Protein AF-A0A2N9MQI8-F1 (afdb_monomer_lite)

Foldseek 3Di:
DDDDDADPLQAVCQVCVVVVHHQQDFDDDPVRDTDGNGDDCVVVDDHDHHDPPVD

Structure (mmCIF, N/CA/C/O backbone):
data_AF-A0A2N9MQI8-F1
#
_entry.id   AF-A0A2N9MQI8-F1
#
loop_
_atom_site.group_PDB
_atom_site.id
_atom_site.type_symbol
_atom_site.label_atom_id
_atom_site.label_alt_id
_atom_site.label_comp_id
_atom_site.label_asym_id
_atom_site.label_entity_id
_atom_site.label_seq_id
_atom_site.pdbx_PDB_ins_code
_atom_site.Cartn_x
_atom_site.Cartn_y
_atom_site.Cartn_z
_atom_site.occupancy
_atom_site.B_iso_or_equiv
_atom_site.auth_seq_id
_atom_site.auth_comp_id
_atom_site.auth_asym_id
_atom_site.auth_atom_id
_atom_site.pdbx_PDB_model_num
ATOM 1 N N . MET A 1 1 ? -22.005 0.147 19.306 1.00 46.88 1 MET A N 1
ATOM 2 C CA . MET A 1 1 ? -21.599 0.062 17.883 1.00 46.88 1 MET A CA 1
ATOM 3 C C . MET A 1 1 ? -20.280 -0.691 17.818 1.00 46.88 1 MET A C 1
ATOM 5 O O . MET A 1 1 ? -19.423 -0.412 18.645 1.00 46.88 1 MET A O 1
ATOM 9 N N . LYS A 1 2 ? -20.127 -1.668 16.917 1.00 69.44 2 LYS A N 1
ATOM 10 C CA . LYS A 1 2 ? -18.827 -2.313 16.658 1.00 69.44 2 LYS A CA 1
ATOM 11 C C . LYS A 1 2 ? -18.118 -1.506 15.572 1.00 69.44 2 LYS A C 1
ATOM 13 O O . LYS A 1 2 ? -18.730 -1.239 14.540 1.00 69.44 2 LYS A O 1
ATOM 18 N N . SER A 1 3 ? -16.880 -1.090 15.818 1.00 77.81 3 SER A N 1
ATOM 19 C CA . SER A 1 3 ? -16.032 -0.500 14.782 1.00 77.81 3 SER A CA 1
ATOM 20 C C . SER A 1 3 ? -15.699 -1.555 13.726 1.00 77.81 3 SER A C 1
ATOM 22 O O . SER A 1 3 ? -15.645 -2.753 14.024 1.00 77.81 3 SER A O 1
ATOM 24 N N . ARG A 1 4 ? -15.509 -1.120 12.476 1.00 88.62 4 ARG A N 1
ATOM 25 C CA . ARG A 1 4 ? -15.021 -2.011 11.416 1.00 88.62 4 ARG A CA 1
ATOM 26 C C . ARG A 1 4 ? -13.620 -2.534 11.786 1.00 88.62 4 ARG A C 1
ATOM 28 O O . ARG A 1 4 ? -12.863 -1.790 12.413 1.00 88.62 4 ARG A O 1
ATOM 35 N N . PRO A 1 5 ? -13.264 -3.779 11.427 1.00 92.31 5 PRO A N 1
ATOM 36 C CA . PRO A 1 5 ? -11.912 -4.281 11.642 1.00 92.31 5 PRO A CA 1
ATOM 37 C C . PRO A 1 5 ? -10.900 -3.455 10.839 1.00 92.31 5 PRO A C 1
ATOM 39 O O . PRO A 1 5 ? -11.205 -2.977 9.748 1.00 92.31 5 PRO A O 1
ATOM 42 N N . VAL A 1 6 ? -9.699 -3.303 11.393 1.00 93.94 6 VAL A N 1
ATOM 43 C CA . VAL A 1 6 ? -8.553 -2.669 10.732 1.00 93.94 6 VAL A CA 1
ATOM 44 C C . VAL A 1 6 ? -7.531 -3.750 10.428 1.00 93.94 6 VAL A C 1
ATOM 46 O O . VAL A 1 6 ? -7.166 -4.516 11.322 1.00 93.94 6 VAL A O 1
ATOM 49 N N . TYR A 1 7 ? -7.060 -3.799 9.184 1.00 95.50 7 TYR A N 1
ATOM 50 C CA . TYR A 1 7 ? -6.035 -4.744 8.759 1.00 95.50 7 TYR A CA 1
ATOM 51 C C . TYR A 1 7 ? -4.709 -4.037 8.453 1.00 95.50 7 TYR A C 1
ATOM 53 O O . TYR A 1 7 ? -4.711 -2.856 8.094 1.00 95.50 7 TYR A O 1
ATOM 61 N N . PRO A 1 8 ? -3.564 -4.741 8.560 1.00 95.31 8 PRO A N 1
ATOM 62 C CA . PRO A 1 8 ? -2.251 -4.140 8.329 1.00 95.31 8 PRO A CA 1
ATOM 63 C C . PRO A 1 8 ? -2.111 -3.444 6.968 1.00 95.31 8 PRO A C 1
ATOM 65 O O . PRO A 1 8 ? -1.540 -2.358 6.905 1.00 95.31 8 PRO A O 1
ATOM 68 N N . ALA A 1 9 ? -2.671 -4.032 5.903 1.00 95.50 9 ALA A N 1
ATOM 69 C CA . ALA A 1 9 ? -2.639 -3.461 4.555 1.00 95.50 9 ALA A CA 1
ATOM 70 C C . ALA A 1 9 ? -3.394 -2.122 4.469 1.00 95.50 9 ALA A C 1
ATOM 72 O O . ALA A 1 9 ? -2.895 -1.170 3.869 1.00 95.50 9 ALA A O 1
ATOM 73 N N . ASP A 1 10 ? -4.552 -2.021 5.128 1.00 95.12 10 ASP A N 1
ATOM 74 C CA . ASP A 1 10 ? -5.344 -0.790 5.166 1.00 95.12 10 ASP A CA 1
ATOM 75 C C . ASP A 1 10 ? -4.627 0.309 5.956 1.00 95.12 10 ASP A C 1
ATOM 77 O O . ASP A 1 10 ? -4.591 1.462 5.527 1.00 95.12 10 ASP A O 1
ATOM 81 N N . LEU A 1 11 ? -4.025 -0.046 7.096 1.00 95.31 11 LEU A N 1
ATOM 82 C CA . LEU A 1 11 ? -3.298 0.899 7.941 1.00 95.31 11 LEU A CA 1
ATOM 83 C C . LEU A 1 11 ? -2.094 1.492 7.202 1.00 95.31 11 LEU A C 1
ATOM 85 O O . LEU A 1 11 ? -1.984 2.714 7.097 1.00 95.31 11 LEU A O 1
ATOM 89 N N . ILE A 1 12 ? -1.211 0.647 6.660 1.00 96.12 12 ILE A N 1
ATOM 90 C CA . ILE A 1 12 ? -0.005 1.138 5.984 1.00 96.12 12 ILE A CA 1
ATOM 91 C C . ILE A 1 12 ? -0.343 1.876 4.686 1.00 96.12 12 ILE A C 1
ATOM 93 O O . ILE A 1 12 ? 0.253 2.914 4.411 1.00 96.12 12 ILE A O 1
ATOM 97 N N . GLY A 1 13 ? -1.349 1.415 3.933 1.00 96.19 13 GLY A N 1
ATOM 98 C CA . GLY A 1 13 ? -1.804 2.097 2.722 1.00 96.19 13 GLY A CA 1
ATOM 99 C C . GLY A 1 13 ? -2.336 3.498 2.991 1.00 96.19 13 GLY A C 1
ATOM 100 O O . GLY A 1 13 ? -2.117 4.403 2.190 1.00 96.19 13 GLY A O 1
ATOM 101 N N . SER A 1 14 ? -2.962 3.703 4.150 1.00 96.69 14 SER A N 1
ATOM 102 C CA . SER A 1 14 ? -3.452 5.021 4.565 1.00 96.69 14 SER A CA 1
ATOM 103 C C . SER A 1 14 ? -2.303 5.967 4.903 1.00 96.69 14 SER A C 1
ATOM 105 O O . SER A 1 14 ? -2.321 7.128 4.508 1.00 96.69 14 SER A O 1
ATOM 107 N N . ILE A 1 15 ? -1.264 5.459 5.574 1.00 96.81 15 ILE A N 1
ATOM 108 C CA . ILE A 1 15 ? -0.046 6.227 5.866 1.00 96.81 15 ILE A CA 1
ATOM 109 C C . ILE A 1 15 ? 0.676 6.590 4.562 1.00 96.81 15 ILE A C 1
ATOM 111 O O . ILE A 1 15 ? 1.043 7.743 4.362 1.00 96.81 15 ILE A O 1
ATOM 115 N N . TYR A 1 16 ? 0.842 5.635 3.644 1.00 97.12 16 TYR A N 1
ATOM 116 C CA . TYR A 1 16 ? 1.442 5.881 2.331 1.00 97.12 16 TYR A CA 1
ATOM 117 C C . TYR A 1 16 ? 0.683 6.938 1.534 1.00 97.12 16 TYR A C 1
ATOM 119 O O . TYR A 1 16 ? 1.312 7.850 1.000 1.00 97.12 16 TYR A O 1
ATOM 127 N N . GLN A 1 17 ? -0.6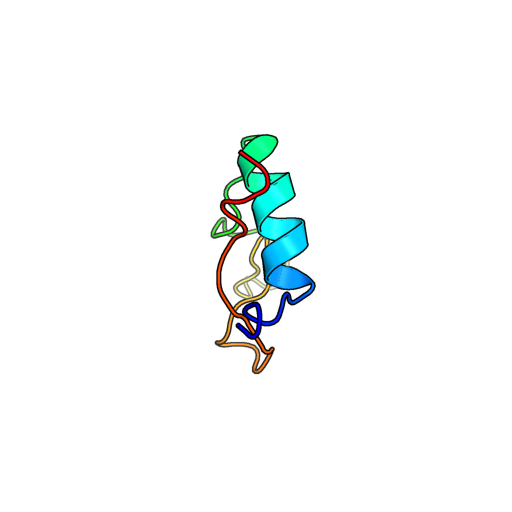50 6.892 1.543 1.00 95.88 17 GLN A N 1
ATOM 128 C CA . GLN A 1 17 ? -1.470 7.909 0.896 1.00 95.88 17 GLN A CA 1
ATOM 129 C C . GLN A 1 17 ? -1.206 9.316 1.458 1.00 95.88 17 GLN A C 1
ATOM 131 O O . GLN A 1 17 ? -1.061 10.257 0.680 1.00 95.88 17 GLN A O 1
ATOM 136 N N . GLN A 1 18 ? -1.087 9.468 2.782 1.00 95.88 18 GLN A N 1
ATOM 137 C CA . GLN A 1 18 ? -0.750 10.752 3.420 1.00 95.88 18 GLN A CA 1
ATOM 138 C C . GLN A 1 18 ? 0.657 11.247 3.055 1.00 95.88 18 GLN A C 1
ATOM 140 O O . GLN A 1 18 ? 0.897 12.448 2.973 1.00 95.88 18 GLN A O 1
ATOM 145 N N . LEU A 1 19 ? 1.582 10.327 2.785 1.00 96.75 19 LEU A N 1
ATOM 146 C CA . LEU A 1 19 ? 2.930 10.637 2.308 1.00 96.75 19 LEU A CA 1
ATOM 147 C C . LEU A 1 19 ? 2.995 10.881 0.787 1.00 96.75 19 LEU A C 1
ATOM 149 O O . LEU A 1 19 ? 4.086 11.063 0.249 1.00 96.75 19 LEU A O 1
ATOM 153 N N . GLY A 1 20 ? 1.856 10.879 0.084 1.00 95.81 20 GLY A N 1
ATOM 154 C CA . GLY A 1 20 ? 1.790 11.078 -1.367 1.00 95.81 20 GLY A CA 1
ATOM 155 C C . GLY A 1 20 ? 2.191 9.851 -2.193 1.00 95.81 20 GLY A C 1
ATOM 156 O O . GLY A 1 20 ? 2.426 9.966 -3.394 1.00 95.81 20 GLY A O 1
ATOM 157 N N . ILE A 1 21 ? 2.274 8.676 -1.570 1.00 97.12 21 ILE A N 1
ATOM 158 C CA . ILE A 1 21 ? 2.564 7.405 -2.233 1.00 97.12 21 ILE A CA 1
ATOM 159 C C . ILE A 1 21 ? 1.231 6.740 -2.580 1.00 97.12 21 ILE A C 1
ATOM 161 O O . ILE A 1 21 ? 0.415 6.488 -1.696 1.00 97.12 21 ILE A O 1
ATOM 165 N N . ASP A 1 22 ? 1.013 6.423 -3.857 1.00 96.56 22 ASP A N 1
ATOM 166 C CA . ASP A 1 22 ? -0.187 5.705 -4.298 1.00 96.56 22 ASP A CA 1
ATOM 167 C C . ASP A 1 22 ? -0.183 4.256 -3.762 1.00 96.56 22 ASP A C 1
ATOM 169 O O . ASP A 1 22 ? 0.631 3.447 -4.223 1.00 96.56 22 ASP A O 1
ATOM 173 N N . PRO A 1 23 ? -1.087 3.876 -2.836 1.00 95.38 23 PRO A N 1
ATOM 174 C CA . PRO A 1 23 ? -1.146 2.511 -2.311 1.00 95.38 23 PRO A CA 1
ATOM 175 C C . PRO A 1 23 ? -1.528 1.473 -3.382 1.00 95.38 23 PRO A C 1
ATOM 177 O O . PRO A 1 23 ? -1.152 0.304 -3.281 1.00 95.38 23 PRO A O 1
ATOM 180 N N . ALA A 1 24 ? -2.214 1.880 -4.457 1.00 94.12 24 ALA A N 1
ATOM 181 C CA . ALA A 1 24 ? -2.517 1.007 -5.591 1.00 94.12 24 ALA A CA 1
ATOM 182 C C . ALA A 1 24 ? -1.372 0.926 -6.620 1.00 94.12 24 ALA A C 1
ATOM 184 O O . ALA A 1 24 ? -1.473 0.154 -7.588 1.00 94.12 24 ALA A O 1
ATOM 185 N N . GLY A 1 25 ? -0.292 1.685 -6.401 1.00 96.06 25 GLY A N 1
ATOM 186 C CA . GLY A 1 25 ? 0.846 1.814 -7.297 1.00 96.06 25 GLY A CA 1
ATOM 187 C C . GLY A 1 25 ? 1.513 0.474 -7.597 1.00 96.06 25 GLY A C 1
ATOM 188 O O . GLY A 1 25 ? 1.590 -0.418 -6.747 1.00 96.06 25 GLY A O 1
ATOM 189 N N . LYS A 1 26 ? 1.994 0.317 -8.833 1.00 95.06 26 LYS A N 1
ATOM 190 C CA . LYS A 1 26 ? 2.757 -0.861 -9.265 1.00 95.06 26 LYS A CA 1
ATOM 191 C C . LYS A 1 26 ? 4.237 -0.654 -8.965 1.00 95.06 26 LYS A C 1
ATOM 193 O O . LYS A 1 26 ? 4.767 0.425 -9.214 1.00 95.06 26 LYS A O 1
ATOM 198 N N . LEU A 1 27 ? 4.901 -1.700 -8.494 1.00 93.75 27 LEU A N 1
ATOM 199 C CA . LEU A 1 27 ? 6.338 -1.708 -8.250 1.00 93.75 27 LEU A CA 1
ATOM 200 C C . LEU A 1 27 ? 7.067 -2.488 -9.352 1.00 93.75 27 LEU A C 1
ATOM 202 O O . LEU A 1 27 ? 6.545 -3.504 -9.824 1.00 93.75 27 LEU A O 1
ATOM 206 N N . PRO A 1 28 ? 8.263 -2.038 -9.772 1.00 94.25 28 PRO A N 1
ATOM 207 C CA . PRO A 1 28 ? 9.091 -2.803 -10.691 1.00 94.25 28 PRO A CA 1
ATOM 208 C C . PRO A 1 28 ? 9.549 -4.102 -10.019 1.00 94.25 28 PRO A C 1
ATOM 210 O O . PRO A 1 28 ? 10.049 -4.086 -8.896 1.00 94.25 28 PRO A O 1
ATOM 213 N N . HIS A 1 29 ? 9.407 -5.223 -10.726 1.00 92.44 29 HIS A N 1
ATOM 214 C CA . HIS A 1 29 ? 9.870 -6.529 -10.266 1.00 92.44 29 HIS A CA 1
ATOM 215 C C . HIS A 1 29 ? 10.843 -7.132 -11.291 1.00 92.44 29 HIS A C 1
ATOM 217 O O . HIS A 1 29 ? 10.492 -7.189 -12.473 1.00 92.44 29 HIS A O 1
ATOM 223 N N . PRO A 1 30 ? 12.024 -7.642 -10.886 1.00 92.88 30 PRO A N 1
ATOM 224 C CA . PRO A 1 30 ? 13.028 -8.181 -11.8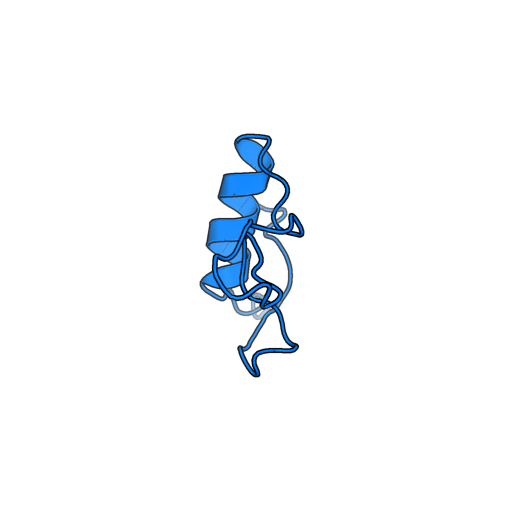14 1.00 92.88 30 PRO A CA 1
ATOM 225 C C . PRO A 1 30 ? 12.509 -9.293 -12.737 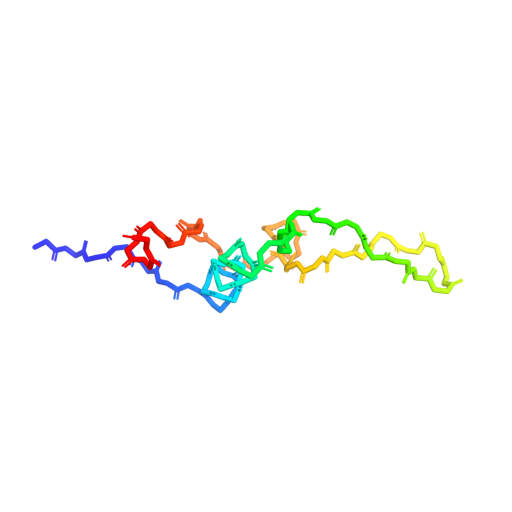1.00 92.88 30 PRO A C 1
ATOM 227 O O . PRO A 1 30 ? 12.902 -9.376 -13.893 1.00 92.88 30 PRO A O 1
ATOM 230 N N . ALA A 1 31 ? 11.589 -10.127 -12.242 1.00 94.81 31 ALA A N 1
ATOM 231 C CA . ALA A 1 31 ? 10.951 -11.198 -13.017 1.00 94.81 31 ALA A CA 1
ATOM 232 C C . ALA A 1 31 ? 9.669 -10.770 -13.770 1.00 94.81 31 ALA A C 1
ATOM 234 O O . ALA A 1 31 ? 8.933 -11.624 -14.252 1.00 94.81 31 ALA A O 1
ATOM 235 N N . GLY A 1 32 ? 9.337 -9.474 -13.808 1.00 91.12 32 GLY A N 1
ATOM 236 C CA . GLY A 1 32 ? 8.125 -8.964 -14.468 1.00 91.12 32 GLY A CA 1
ATOM 237 C C . GLY A 1 32 ? 6.800 -9.338 -13.788 1.00 91.12 32 GLY A C 1
ATOM 238 O O . GLY A 1 32 ? 5.732 -9.100 -14.348 1.00 91.12 32 GLY A O 1
ATOM 239 N N . VAL A 1 33 ? 6.852 -9.918 -12.586 1.00 90.44 33 VAL A N 1
ATOM 240 C CA . VAL A 1 33 ? 5.667 -10.274 -11.797 1.00 90.44 33 VAL A CA 1
ATOM 241 C C . VAL A 1 33 ? 4.968 -8.997 -11.315 1.00 90.44 33 VAL A C 1
ATOM 243 O O . VAL A 1 33 ? 5.644 -8.084 -10.840 1.00 90.44 33 VAL A O 1
ATOM 246 N N . PRO A 1 34 ? 3.628 -8.902 -11.398 1.00 88.31 34 PRO A N 1
ATOM 247 C CA . PRO A 1 34 ? 2.903 -7.766 -10.846 1.00 88.31 34 PRO A CA 1
ATOM 248 C C . PRO A 1 34 ? 3.120 -7.643 -9.330 1.00 88.31 34 PRO A C 1
ATOM 250 O O . PRO A 1 34 ? 2.651 -8.477 -8.561 1.00 88.31 34 PRO A O 1
ATOM 253 N N . THR A 1 35 ? 3.800 -6.583 -8.897 1.00 92.44 35 THR A N 1
ATOM 254 C CA . THR A 1 35 ? 3.974 -6.227 -7.480 1.00 92.44 35 THR A CA 1
ATOM 255 C C . THR A 1 35 ? 3.334 -4.868 -7.218 1.00 92.44 35 THR A C 1
ATOM 257 O O . THR A 1 35 ? 3.309 -4.008 -8.103 1.00 92.44 35 THR A O 1
ATOM 260 N N . ARG A 1 36 ? 2.781 -4.667 -6.020 1.00 94.25 36 ARG A N 1
ATOM 261 C CA . ARG A 1 36 ? 2.073 -3.440 -5.632 1.00 94.25 36 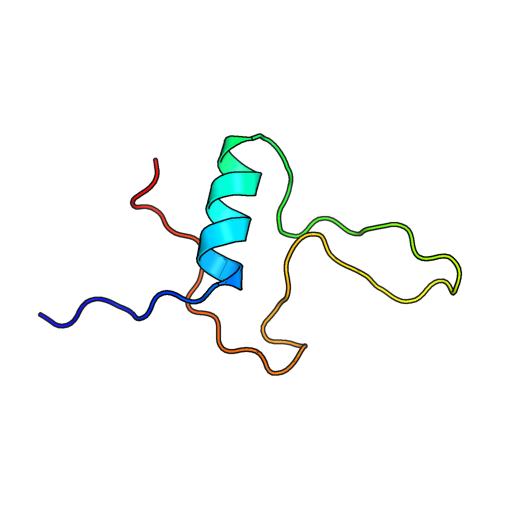ARG A CA 1
ATOM 262 C C . ARG A 1 36 ? 2.655 -2.836 -4.363 1.00 94.25 36 ARG A C 1
ATOM 264 O O . ARG A 1 36 ? 3.277 -3.541 -3.577 1.00 94.25 36 ARG A O 1
ATOM 271 N N . VAL A 1 37 ? 2.426 -1.537 -4.182 1.00 96.00 37 VAL A N 1
ATOM 272 C CA . VAL A 1 37 ? 2.824 -0.780 -2.985 1.00 96.00 37 VAL A CA 1
ATOM 273 C C . VAL A 1 37 ? 2.165 -1.340 -1.725 1.00 96.00 37 VAL A C 1
ATOM 275 O O . VAL A 1 37 ? 2.839 -1.505 -0.711 1.00 96.00 37 VAL A O 1
ATOM 278 N N . THR A 1 38 ? 0.871 -1.670 -1.786 1.00 95.38 38 THR A N 1
ATOM 279 C CA . THR A 1 38 ? 0.181 -2.377 -0.700 1.00 95.38 38 THR A CA 1
ATOM 280 C C . THR A 1 38 ? -0.490 -3.662 -1.173 1.00 95.38 38 THR A C 1
ATOM 282 O O . THR A 1 38 ? -0.978 -3.698 -2.310 1.00 95.38 38 THR A O 1
ATOM 285 N N . PRO A 1 39 ? -0.581 -4.683 -0.300 1.00 93.00 39 PRO A N 1
ATOM 286 C CA . PRO A 1 39 ? -1.313 -5.904 -0.601 1.00 93.00 39 PRO A CA 1
ATOM 287 C C . PRO A 1 39 ? -2.800 -5.649 -0.848 1.00 93.00 39 PRO A C 1
ATOM 289 O O . PRO A 1 39 ? -3.391 -4.712 -0.307 1.00 93.00 39 PRO A O 1
ATOM 292 N N . THR A 1 40 ? -3.422 -6.516 -1.639 1.00 90.94 40 THR A N 1
ATOM 293 C CA . THR A 1 40 ? -4.843 -6.422 -2.004 1.00 90.94 40 THR A CA 1
ATOM 294 C C . THR A 1 40 ? -5.621 -7.685 -1.633 1.00 90.94 40 THR A C 1
ATOM 296 O O . THR A 1 40 ? -5.042 -8.738 -1.375 1.00 90.94 40 THR A O 1
ATOM 299 N N . ALA A 1 41 ? -6.956 -7.621 -1.691 1.00 92.62 41 ALA A N 1
ATOM 300 C CA . ALA A 1 41 ? -7.815 -8.796 -1.496 1.00 92.62 41 ALA A CA 1
ATOM 301 C C . ALA A 1 41 ? -7.510 -9.950 -2.475 1.00 92.62 41 ALA A C 1
ATOM 303 O O . ALA A 1 41 ? -7.780 -11.108 -2.165 1.00 92.62 41 ALA A O 1
ATOM 304 N N . ALA A 1 42 ? -6.932 -9.654 -3.648 1.00 90.88 42 ALA A N 1
ATOM 305 C CA . ALA A 1 42 ? -6.551 -10.663 -4.638 1.00 90.88 42 ALA A CA 1
ATOM 306 C C . ALA A 1 42 ? -5.440 -11.608 -4.139 1.00 90.88 42 ALA A C 1
ATOM 308 O O . ALA A 1 42 ? -5.282 -12.699 -4.675 1.00 90.88 42 ALA A O 1
ATOM 309 N N . GLU A 1 43 ? -4.704 -11.213 -3.097 1.00 90.38 43 GLU A N 1
ATOM 310 C CA . GLU A 1 43 ? -3.669 -12.023 -2.441 1.00 90.38 43 GLU A CA 1
ATOM 311 C C . GLU A 1 43 ? -4.239 -12.886 -1.299 1.00 90.38 43 GLU A C 1
ATOM 313 O O . GLU A 1 43 ? -3.490 -13.478 -0.528 1.00 90.38 43 GLU A O 1
ATOM 318 N N . GLY A 1 44 ? -5.570 -12.954 -1.158 1.00 92.50 44 GLY A N 1
ATOM 319 C CA . GLY A 1 44 ? -6.242 -13.722 -0.104 1.00 92.50 44 GLY A CA 1
ATOM 320 C C . GLY A 1 44 ? -6.127 -13.101 1.291 1.00 92.50 44 GLY A C 1
ATOM 321 O O . GLY A 1 44 ? -6.483 -13.739 2.281 1.00 92.50 44 GLY A O 1
ATOM 322 N N . LEU A 1 45 ? -5.635 -11.863 1.384 1.00 91.12 45 LEU A N 1
ATOM 323 C CA . LEU A 1 45 ? -5.498 -11.137 2.640 1.00 91.12 45 LEU A CA 1
ATOM 324 C C . LEU A 1 45 ? -6.803 -10.419 3.004 1.00 91.12 45 LEU A C 1
ATOM 326 O O . LEU A 1 45 ? -7.452 -9.830 2.133 1.00 91.12 45 LEU A O 1
ATOM 330 N N . PRO A 1 46 ? -7.190 -10.423 4.291 1.00 93.12 46 PRO A N 1
ATOM 331 C CA . PRO A 1 46 ? -8.342 -9.667 4.736 1.00 93.12 46 PRO A CA 1
ATOM 332 C C . PRO A 1 46 ? -8.039 -8.166 4.657 1.00 93.12 46 PRO A C 1
ATOM 334 O O . PRO A 1 46 ? -7.000 -7.697 5.124 1.00 93.12 46 PRO A O 1
ATOM 337 N N . VAL A 1 47 ? -8.964 -7.426 4.053 1.00 94.25 47 VAL A N 1
ATOM 338 C CA . VAL A 1 47 ? -8.912 -5.970 3.891 1.00 94.25 47 VAL A CA 1
ATOM 339 C C . VAL A 1 47 ? -10.296 -5.382 4.160 1.00 94.25 47 VAL A C 1
ATOM 341 O O . VAL A 1 47 ? -11.318 -6.011 3.882 1.00 94.25 47 VAL A O 1
ATOM 344 N N . ALA A 1 48 ? -10.330 -4.176 4.713 1.00 94.06 48 ALA A N 1
ATOM 345 C CA . ALA A 1 48 ? -11.532 -3.426 5.071 1.00 94.06 48 ALA A CA 1
ATOM 346 C C . ALA A 1 48 ? -11.539 -2.006 4.480 1.00 94.06 48 ALA A C 1
ATOM 348 O O . ALA A 1 48 ? -12.466 -1.239 4.755 1.00 94.06 48 ALA A O 1
ATOM 349 N N . GLY A 1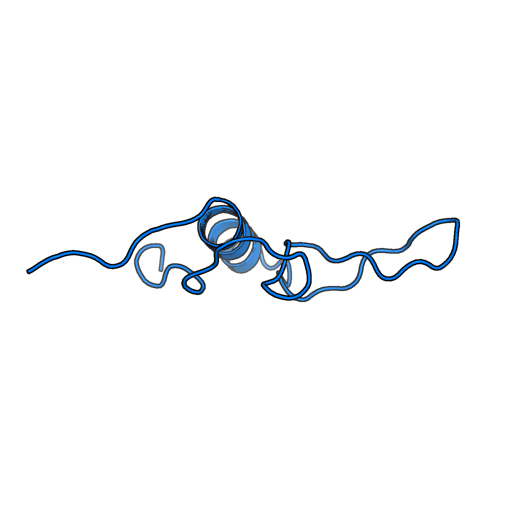 49 ? -10.534 -1.657 3.673 1.00 93.50 49 GLY A N 1
ATOM 350 C CA . GLY A 1 49 ? -10.376 -0.368 3.011 1.00 93.50 49 GLY A CA 1
ATOM 351 C C . GLY A 1 49 ? -9.580 0.641 3.840 1.00 93.50 49 GLY A C 1
ATOM 352 O O . GLY A 1 49 ? -9.536 0.562 5.071 1.00 93.50 49 GLY A O 1
ATOM 353 N N . LEU A 1 50 ? -8.998 1.630 3.154 1.00 94.38 50 LEU A N 1
ATOM 354 C CA . LEU A 1 50 ? -8.172 2.677 3.764 1.00 94.38 50 LEU A CA 1
ATOM 355 C C . LEU A 1 50 ? -8.895 3.414 4.906 1.00 94.38 50 LEU A C 1
ATOM 357 O O . LEU A 1 50 ? -10.121 3.572 4.925 1.00 94.38 50 LEU A O 1
ATOM 361 N N . LEU A 1 51 ? -8.111 3.835 5.891 1.00 94.75 51 LEU A N 1
ATOM 362 C CA . LEU A 1 51 ? -8.533 4.553 7.082 1.00 94.75 51 LEU A CA 1
ATOM 363 C C . LEU A 1 51 ? -8.794 6.016 6.738 1.00 94.75 51 LEU A C 1
ATOM 365 O O . LEU A 1 51 ? -7.897 6.746 6.328 1.00 94.75 51 LEU A O 1
ATOM 369 N N . LYS A 1 52 ? -10.044 6.435 6.922 1.00 90.25 52 LYS A N 1
ATOM 370 C CA . LYS A 1 52 ? -10.466 7.834 6.766 1.00 90.25 52 LYS A CA 1
ATOM 371 C C . LYS A 1 52 ? -10.232 8.635 8.043 1.00 90.25 52 LYS A C 1
ATOM 373 O O . LYS A 1 52 ? -10.315 9.850 8.026 1.00 90.25 52 LYS A O 1
ATOM 378 N N . GLU A 1 53 ? -9.970 7.937 9.142 1.00 89.81 53 GLU A N 1
ATOM 379 C CA . GLU A 1 53 ? -9.762 8.474 10.481 1.00 89.81 53 GLU A CA 1
ATOM 380 C C . GLU A 1 53 ? -8.359 9.086 10.672 1.00 89.81 53 GLU A C 1
ATOM 382 O O . GLU A 1 53 ? -8.097 9.697 11.702 1.00 89.81 53 GLU A O 1
ATOM 387 N N . LEU A 1 54 ? -7.454 8.901 9.702 1.00 84.31 54 LEU A N 1
ATOM 388 C CA . LEU A 1 54 ? -6.087 9.439 9.695 1.00 84.31 54 LEU A CA 1
ATOM 389 C C . LEU A 1 54 ? -5.953 10.746 8.883 1.00 84.31 54 LEU A C 1
ATOM 391 O O . LEU A 1 54 ? -4.831 11.138 8.565 1.00 84.31 54 LEU A O 1
ATOM 395 N N . VAL A 1 55 ? -7.077 11.377 8.520 1.00 66.88 55 VAL A N 1
ATOM 396 C CA . VAL A 1 55 ? -7.166 12.598 7.696 1.00 66.88 55 VAL A CA 1
ATOM 397 C C . VAL A 1 55 ? -7.844 13.714 8.477 1.00 66.88 55 VAL A C 1
ATOM 399 O O . VAL A 1 55 ? -8.860 13.414 9.145 1.00 66.88 55 VAL A O 1
#

pLDDT: mean 91.64, std 8.39, range [46.88, 97.12]

Sequence (55 aa):
MKSRPVYPADLIGSIY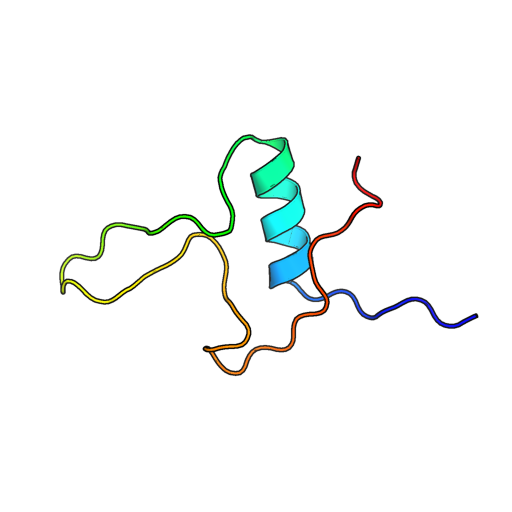QQLGIDPAGKLPHPAGVPTRVTPTAAEGLPVAGLLKELV

Secondary structure (DSSP, 8-state):
-PPPP--HHHHHHHHHHHTT--TT-EE--TT---EESS--GGGT-------STT-

Radius of gyration: 12.57 Å; chains: 1; bounding box: 35×26×32 Å